Protein AF-A0A4P8EE89-F1 (afdb_monomer)

Radius of gyration: 21.77 Å; Cα contacts (8 Å, |Δi|>4): 126; chains: 1; bounding box: 58×25×76 Å

pLDDT: mean 85.81, std 15.51, range [43.84,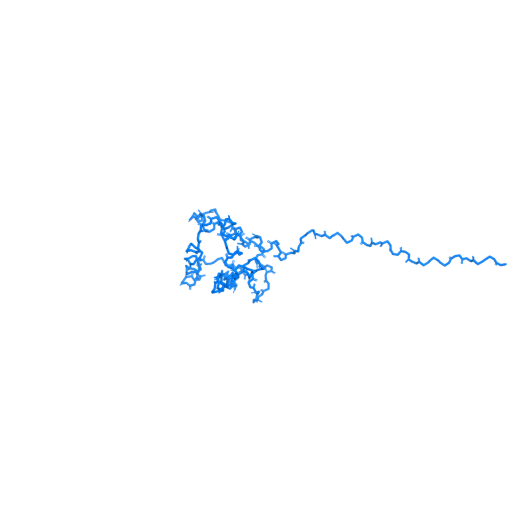 97.94]

Solvent-accessible surface area (backbone atoms only — not comparable to full-atom values): 7826 Å² total; per-residue (Å²): 136,85,82,78,83,81,81,69,82,76,71,67,80,74,82,70,83,68,68,96,63,57,71,69,54,53,39,47,48,39,47,46,51,26,49,19,40,61,69,74,42,89,59,84,90,74,66,65,72,47,71,55,57,74,75,54,61,89,86,60,69,37,40,69,75,37,59,52,11,21,20,38,69,45,32,64,62,44,24,68,71,37,69,39,94,62,65,63,69,58,53,50,53,39,47,53,36,68,78,38,59,84,78,30,60,69,34,83,94,70,80,41,67,61,55,60,46,56,42,37,36,50,93,44,49,46,73,36,115

Foldseek 3Di:
DDDDDDPDDPPPPPPPVDDPDDLLVLLVLLVLQQLLQVLPDPDPPDGRDSVCCLVDDPPDAARPQLVVLLAVVSVCVSQVSSPHRDCVSVVVVQVVCVVPVVPFDDPPVRDDGDRSCRNNVVVSGNNHD

Secondary structure (DSSP, 8-state):
-PPPP--------------SS-HHHHHHHHHHHHHHHHHH---SSS----GGGGGPPTTPPPPHHHHHTTBHHHHHHHHHHHT-SSSHHHHHHHHHHHH-GGGS-EEGGGTEE--HHHHHTGGGTT-B-

Structure (mmCIF, N/CA/C/O backbone):
data_AF-A0A4P8EE89-F1
#
_entry.id   AF-A0A4P8EE89-F1
#
loop_
_atom_site.group_PDB
_atom_site.id
_atom_site.type_symbol
_atom_site.label_atom_id
_atom_site.label_alt_id
_atom_site.label_comp_id
_atom_site.label_asym_id
_atom_site.label_entity_id
_atom_site.label_seq_id
_atom_site.pdbx_PDB_ins_code
_atom_site.Cartn_x
_atom_site.Cartn_y
_atom_site.Cartn_z
_atom_site.occupancy
_atom_site.B_iso_or_equiv
_atom_site.auth_seq_id
_atom_site.auth_comp_id
_atom_site.auth_asym_id
_atom_site.auth_atom_id
_atom_site.pdbx_PDB_model_num
ATOM 1 N N . MET A 1 1 ? 40.412 -5.432 62.417 1.00 47.03 1 MET A N 1
ATOM 2 C CA . MET A 1 1 ? 40.389 -5.783 60.976 1.00 47.03 1 MET A CA 1
ATOM 3 C C . MET A 1 1 ? 39.285 -4.996 60.278 1.00 47.03 1 MET A C 1
ATOM 5 O O . MET A 1 1 ? 38.119 -5.204 60.587 1.00 47.03 1 MET A O 1
ATOM 9 N N . LYS A 1 2 ? 39.640 -4.046 59.403 1.00 43.84 2 LYS A N 1
ATOM 10 C CA . LYS A 1 2 ? 38.684 -3.228 58.633 1.00 43.84 2 LYS A CA 1
ATOM 11 C C . LYS A 1 2 ? 38.178 -4.046 57.436 1.00 43.84 2 LYS A C 1
ATOM 13 O O . LYS A 1 2 ? 38.989 -4.485 56.626 1.00 43.84 2 LYS A O 1
ATOM 18 N N . LYS A 1 3 ? 36.865 -4.281 57.337 1.00 49.81 3 LYS A N 1
ATOM 19 C CA . LYS A 1 3 ? 36.248 -4.937 56.170 1.00 49.81 3 LYS A CA 1
ATOM 20 C C . LYS A 1 3 ? 36.326 -3.993 54.963 1.00 49.81 3 LYS A C 1
ATOM 22 O O . LYS A 1 3 ? 35.869 -2.857 55.051 1.00 49.81 3 LYS A O 1
ATOM 27 N N . GLN A 1 4 ? 36.911 -4.460 53.861 1.00 49.44 4 GLN A N 1
ATOM 28 C CA . GLN A 1 4 ? 36.881 -3.762 52.573 1.00 49.44 4 GLN A CA 1
ATOM 29 C C . GLN A 1 4 ? 35.438 -3.725 52.035 1.00 49.44 4 GLN A C 1
ATOM 31 O O . GLN A 1 4 ? 34.720 -4.722 52.171 1.00 49.44 4 GLN A O 1
ATOM 36 N N . PRO A 1 5 ? 34.983 -2.614 51.432 1.00 48.19 5 PRO A N 1
ATOM 37 C CA . PRO A 1 5 ? 33.662 -2.559 50.830 1.00 48.19 5 PRO A CA 1
ATOM 38 C C . PRO A 1 5 ? 33.638 -3.384 49.538 1.00 48.19 5 PRO A C 1
ATOM 40 O O . PRO A 1 5 ? 34.475 -3.227 48.653 1.00 48.19 5 PRO A O 1
ATOM 43 N N . ASN A 1 6 ? 32.649 -4.270 49.442 1.00 53.66 6 ASN A N 1
ATOM 44 C CA . ASN A 1 6 ? 32.377 -5.090 48.269 1.00 53.66 6 ASN A CA 1
ATOM 45 C C . ASN A 1 6 ? 31.869 -4.186 47.131 1.00 53.66 6 ASN A C 1
ATOM 47 O O . ASN A 1 6 ? 30.734 -3.700 47.176 1.00 53.66 6 ASN A O 1
ATOM 51 N N . ILE A 1 7 ? 32.718 -3.927 46.132 1.00 58.38 7 ILE A N 1
ATOM 52 C CA . ILE A 1 7 ? 32.375 -3.148 44.936 1.00 58.3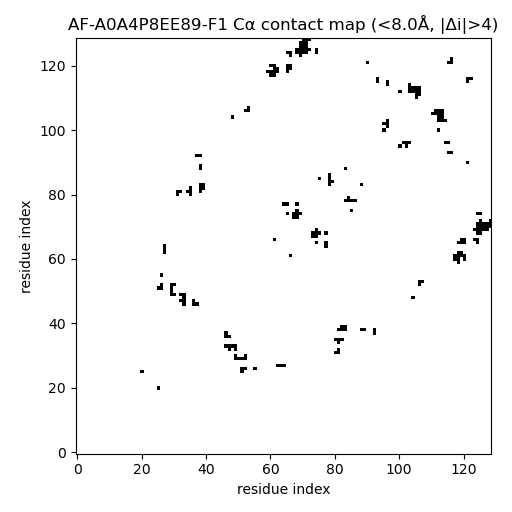8 7 ILE A CA 1
ATOM 53 C C . ILE A 1 7 ? 31.488 -4.028 44.053 1.00 58.38 7 ILE A C 1
ATOM 55 O O . ILE A 1 7 ? 31.922 -4.681 43.107 1.00 58.38 7 ILE A O 1
ATOM 59 N N . ARG A 1 8 ? 30.199 -4.068 44.393 1.00 51.78 8 ARG A N 1
ATOM 60 C CA . ARG A 1 8 ? 29.169 -4.654 43.543 1.00 51.78 8 ARG A CA 1
ATOM 61 C C . ARG A 1 8 ? 29.119 -3.814 42.267 1.00 51.78 8 ARG A C 1
ATOM 63 O O . ARG A 1 8 ? 28.746 -2.645 42.323 1.00 51.78 8 ARG A O 1
ATOM 70 N N . ASN A 1 9 ? 29.528 -4.423 41.154 1.00 50.41 9 ASN A N 1
ATOM 71 C CA . ASN A 1 9 ? 29.422 -3.934 39.779 1.00 50.41 9 ASN A CA 1
ATOM 72 C C . ASN A 1 9 ? 28.153 -3.085 39.570 1.00 50.41 9 ASN A C 1
ATOM 74 O O . ASN A 1 9 ? 27.084 -3.609 39.249 1.00 50.41 9 ASN A O 1
ATOM 78 N N . LYS A 1 10 ? 28.264 -1.760 39.714 1.00 52.88 10 LYS A N 1
ATOM 79 C CA . LYS A 1 10 ? 27.291 -0.835 39.141 1.00 52.88 10 LYS A CA 1
ATOM 80 C C . LYS A 1 10 ? 27.589 -0.818 37.652 1.00 52.88 10 LYS A C 1
ATOM 82 O O . LYS A 1 10 ? 28.377 -0.008 37.178 1.00 52.88 10 LYS A O 1
ATOM 87 N N . ARG A 1 11 ? 26.990 -1.758 36.917 1.00 50.88 11 ARG A N 1
ATOM 88 C CA . ARG A 1 11 ? 26.844 -1.602 35.471 1.00 50.88 11 ARG A CA 1
ATOM 89 C C . ARG A 1 11 ? 26.104 -0.282 35.286 1.00 50.88 11 ARG A C 1
ATOM 91 O O . ARG A 1 11 ? 24.921 -0.194 35.607 1.00 50.88 11 ARG A O 1
ATOM 98 N N . SER A 1 12 ? 26.837 0.745 34.859 1.00 53.91 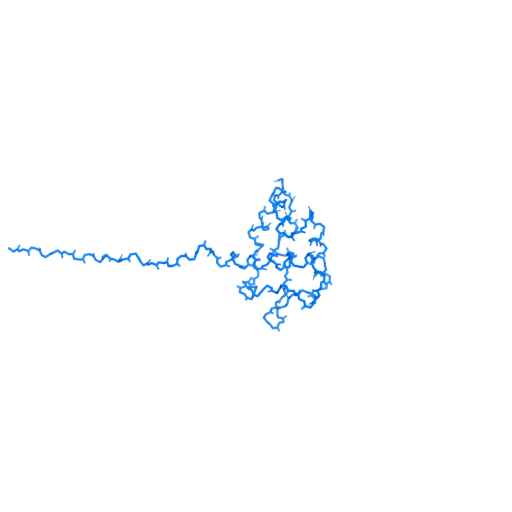12 SER A N 1
ATOM 99 C CA . SER A 1 12 ? 26.259 1.974 34.324 1.00 53.91 12 SER A CA 1
ATOM 100 C C . SER A 1 12 ? 25.144 1.551 33.365 1.00 53.91 12 SER A C 1
ATOM 102 O O . SER A 1 12 ? 25.381 0.600 32.606 1.00 53.91 12 SER A O 1
ATOM 104 N N . PRO A 1 13 ? 23.925 2.121 33.425 1.00 52.19 13 PRO A N 1
ATOM 105 C CA . PRO A 1 13 ? 22.889 1.734 32.488 1.00 52.19 13 PRO A CA 1
ATOM 106 C C . PRO A 1 13 ? 23.467 2.007 31.109 1.00 52.19 13 PRO A C 1
ATOM 108 O O . PRO A 1 13 ? 23.739 3.155 30.764 1.00 52.19 13 PRO A O 1
ATOM 111 N N . ALA A 1 14 ? 23.751 0.928 30.373 1.00 53.81 14 ALA A N 1
ATOM 112 C CA . ALA A 1 14 ? 24.183 1.018 28.997 1.00 53.81 14 ALA A CA 1
ATOM 113 C C . ALA A 1 14 ? 23.193 1.965 28.340 1.00 53.81 14 ALA A C 1
ATOM 115 O O . ALA A 1 14 ? 21.985 1.702 28.368 1.00 53.81 14 ALA A O 1
ATOM 116 N N . ASN A 1 15 ? 23.704 3.100 27.872 1.00 53.19 15 ASN A N 1
ATOM 117 C CA . ASN A 1 15 ? 22.935 4.096 27.168 1.00 53.19 15 ASN A CA 1
ATOM 118 C C . ASN A 1 15 ? 22.491 3.421 25.871 1.00 53.19 15 ASN A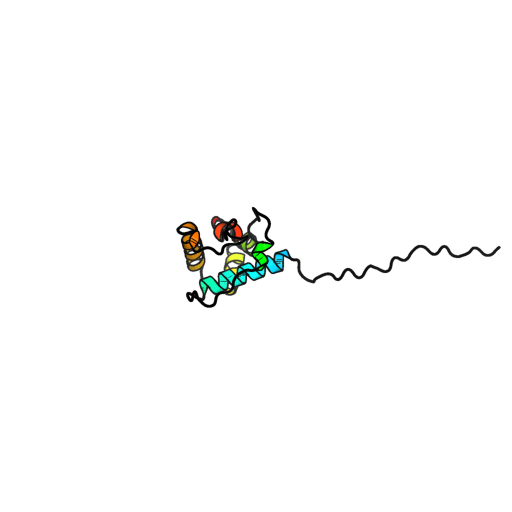 C 1
ATOM 120 O O . ASN A 1 15 ? 23.172 3.472 24.850 1.00 53.19 15 ASN A O 1
ATOM 124 N N . LYS A 1 16 ? 21.408 2.645 25.957 1.00 56.56 16 LYS A N 1
ATOM 125 C CA . LYS A 1 16 ? 20.732 2.058 24.818 1.00 56.56 16 LYS A CA 1
ATOM 126 C C . LYS A 1 16 ? 20.193 3.270 24.095 1.00 56.56 16 LYS A C 1
ATOM 128 O O . LYS A 1 16 ? 19.161 3.796 24.505 1.00 56.56 16 LYS A O 1
ATOM 133 N N . GLY A 1 17 ? 20.935 3.738 23.094 1.00 55.19 17 GLY A N 1
ATOM 134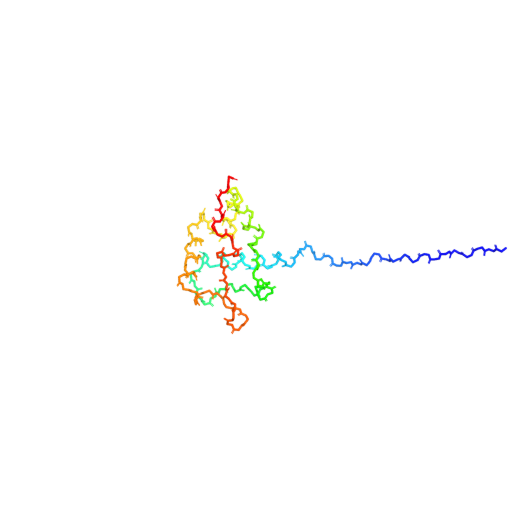 C CA . GLY A 1 17 ? 20.468 4.709 22.119 1.00 55.19 17 GLY A CA 1
ATOM 135 C C . GLY A 1 17 ? 19.165 4.174 21.548 1.00 55.19 17 GLY A C 1
ATOM 136 O O . GLY A 1 17 ? 19.147 3.339 20.649 1.00 55.19 17 GLY A O 1
ATOM 137 N N . ARG A 1 18 ? 18.062 4.545 22.188 1.00 63.12 18 ARG A N 1
ATOM 138 C CA . ARG A 1 18 ? 16.741 4.045 21.871 1.00 63.12 18 ARG A CA 1
ATOM 139 C C . ARG A 1 18 ? 16.268 4.957 20.761 1.00 63.12 18 ARG A C 1
ATOM 141 O O . ARG A 1 18 ? 15.844 6.079 21.030 1.00 63.12 18 ARG A O 1
ATOM 148 N N . PHE A 1 19 ? 16.401 4.501 19.516 1.00 62.69 19 PHE A N 1
ATOM 149 C CA . PHE A 1 19 ? 15.699 5.130 18.404 1.00 62.69 19 PHE A CA 1
ATOM 150 C C . PHE A 1 19 ? 14.241 5.328 18.838 1.00 62.69 19 PHE A C 1
ATOM 152 O O . PHE A 1 19 ? 13.602 4.407 19.352 1.00 62.69 19 PHE A O 1
ATOM 159 N N . ARG A 1 20 ? 13.739 6.565 18.729 1.00 79.38 20 ARG A N 1
ATOM 160 C CA . ARG A 1 20 ? 12.396 6.934 19.217 1.00 79.38 20 ARG A CA 1
ATOM 161 C C . ARG A 1 20 ? 11.269 6.290 18.397 1.00 79.38 20 ARG A C 1
ATOM 163 O O . ARG A 1 20 ? 10.104 6.472 18.731 1.00 79.38 20 ARG A O 1
ATOM 170 N N . PHE A 1 21 ? 11.621 5.545 17.355 1.00 80.00 21 PHE A N 1
ATOM 171 C CA . PHE A 1 21 ? 10.732 4.827 16.458 1.00 80.00 21 PHE A CA 1
ATOM 172 C C . PHE A 1 21 ? 11.314 3.444 16.142 1.00 80.00 21 PHE A C 1
ATOM 174 O O . PHE A 1 21 ? 12.528 3.233 16.191 1.00 80.00 21 PHE A O 1
ATOM 181 N N . ARG A 1 22 ? 10.425 2.496 15.848 1.00 87.88 22 ARG A N 1
ATOM 182 C CA . ARG A 1 22 ? 10.772 1.144 15.398 1.00 87.88 22 ARG A CA 1
ATOM 183 C C . ARG A 1 22 ? 11.060 1.159 13.897 1.00 87.88 22 ARG A C 1
ATOM 185 O O . ARG A 1 22 ? 10.494 1.975 13.172 1.00 87.88 22 ARG A O 1
ATOM 192 N N . PHE A 1 23 ? 11.898 0.246 13.417 1.00 87.62 23 PHE A N 1
ATOM 193 C CA . PHE A 1 23 ? 12.263 0.194 11.999 1.00 87.62 23 PHE A CA 1
ATOM 194 C C . PHE A 1 23 ? 11.052 -0.087 11.095 1.00 87.62 23 PHE A C 1
ATOM 196 O O . PHE A 1 23 ? 10.912 0.494 10.026 1.00 87.62 23 PHE A O 1
ATOM 203 N N . GLU A 1 24 ? 10.096 -0.875 11.580 1.00 89.19 24 GLU A N 1
ATOM 204 C CA . GLU A 1 24 ? 8.830 -1.157 10.903 1.00 89.19 24 GLU A CA 1
ATOM 205 C C . GLU A 1 24 ? 8.003 0.115 10.660 1.00 89.19 24 GLU A C 1
ATOM 207 O O . GLU A 1 24 ? 7.269 0.195 9.681 1.00 89.19 24 GLU A O 1
ATOM 212 N N . GLN A 1 25 ? 8.138 1.136 11.516 1.00 91.94 25 GLN A N 1
ATOM 213 C CA . GLN A 1 25 ? 7.462 2.423 11.322 1.00 91.94 25 GLN A CA 1
ATOM 214 C C . GLN A 1 25 ? 8.103 3.230 10.192 1.00 91.94 25 GLN A C 1
ATOM 216 O O . GLN A 1 25 ? 7.389 3.931 9.479 1.00 91.94 25 GLN A O 1
ATOM 221 N N . LEU A 1 26 ? 9.421 3.112 9.998 1.00 93.44 26 LEU A N 1
ATOM 222 C CA . LEU A 1 26 ? 10.107 3.709 8.853 1.00 93.44 26 LEU A CA 1
ATOM 223 C C . LEU A 1 26 ? 9.637 3.047 7.553 1.00 93.44 26 LEU A C 1
ATOM 225 O O . LEU A 1 26 ? 9.218 3.750 6.641 1.00 93.44 26 LEU A O 1
ATOM 229 N N . ILE A 1 27 ? 9.614 1.711 7.523 1.00 94.00 27 ILE A N 1
ATOM 230 C CA . ILE A 1 27 ? 9.115 0.917 6.392 1.00 94.00 27 ILE A CA 1
ATOM 231 C C . ILE A 1 27 ? 7.659 1.284 6.062 1.00 94.00 27 ILE A C 1
ATOM 233 O O . ILE A 1 27 ? 7.326 1.575 4.914 1.00 94.00 27 ILE A O 1
ATOM 237 N N . GLN A 1 28 ? 6.787 1.333 7.074 1.00 95.56 28 GLN A N 1
ATOM 238 C CA . GLN A 1 28 ? 5.391 1.738 6.900 1.00 95.56 28 GLN A CA 1
ATOM 239 C C . GLN A 1 28 ? 5.276 3.167 6.350 1.00 95.56 28 GLN A C 1
ATOM 241 O O . GLN A 1 28 ? 4.441 3.421 5.487 1.00 95.56 28 GLN A O 1
ATOM 246 N N . THR A 1 29 ? 6.090 4.105 6.840 1.00 95.94 29 THR A N 1
ATOM 247 C CA . THR A 1 29 ? 6.052 5.507 6.388 1.00 95.94 29 THR A CA 1
ATOM 248 C C . THR A 1 29 ? 6.484 5.629 4.931 1.00 95.94 29 THR A C 1
ATOM 250 O O . THR A 1 29 ? 5.818 6.300 4.150 1.00 95.94 29 THR A O 1
ATOM 253 N N . ASP A 1 30 ? 7.556 4.939 4.549 1.00 95.75 30 ASP A N 1
ATOM 254 C CA . ASP A 1 30 ? 8.056 4.903 3.176 1.00 95.75 30 ASP A CA 1
ATOM 255 C C . ASP A 1 30 ? 7.009 4.324 2.203 1.00 95.75 30 ASP A C 1
ATOM 257 O O . ASP A 1 30 ? 6.779 4.864 1.121 1.00 95.75 30 ASP A O 1
ATOM 261 N N . PHE A 1 31 ? 6.283 3.282 2.628 1.00 96.25 31 PHE A N 1
ATOM 262 C CA . PHE A 1 31 ? 5.155 2.734 1.872 1.00 96.25 31 PHE A CA 1
ATOM 263 C C . PHE A 1 31 ? 3.980 3.719 1.750 1.00 96.25 31 PHE A C 1
ATOM 265 O O . PHE A 1 31 ? 3.413 3.862 0.669 1.00 96.25 31 PHE A O 1
ATOM 272 N N . VAL A 1 32 ? 3.627 4.433 2.825 1.00 97.25 32 VAL A N 1
ATOM 273 C CA . VAL A 1 32 ? 2.572 5.464 2.791 1.00 97.25 32 VAL A CA 1
ATOM 274 C C . VAL A 1 32 ? 2.942 6.603 1.838 1.00 97.25 32 VAL A C 1
ATOM 276 O O . VAL A 1 32 ? 2.086 7.047 1.076 1.00 97.25 32 VAL A O 1
ATOM 279 N N . LEU A 1 33 ? 4.201 7.050 1.835 1.00 95.94 33 LEU A N 1
ATOM 280 C CA . LEU A 1 33 ? 4.683 8.083 0.912 1.00 95.94 33 LEU A CA 1
ATOM 281 C C . LEU A 1 33 ? 4.639 7.612 -0.543 1.00 95.94 33 LEU A C 1
ATOM 283 O O . LEU A 1 33 ? 4.187 8.362 -1.406 1.00 95.94 33 LEU A O 1
ATOM 287 N N . PHE A 1 34 ? 5.014 6.358 -0.806 1.00 94.94 34 PHE A N 1
ATOM 288 C CA . PHE A 1 34 ? 4.835 5.745 -2.120 1.00 94.94 34 PHE A CA 1
ATOM 289 C C . PHE A 1 34 ? 3.367 5.748 -2.563 1.00 94.94 34 PHE A C 1
ATOM 291 O O . PHE A 1 34 ? 3.078 6.181 -3.679 1.00 94.94 34 PHE A O 1
ATOM 298 N N . LEU A 1 35 ? 2.439 5.298 -1.709 1.00 96.00 35 LEU A N 1
ATOM 299 C CA . LEU A 1 35 ? 1.013 5.287 -2.048 1.00 96.00 35 LEU A CA 1
ATOM 300 C C . LEU A 1 35 ? 0.498 6.698 -2.306 1.00 96.00 35 LEU A C 1
ATOM 302 O O . LEU A 1 35 ? -0.106 6.935 -3.344 1.00 96.00 35 LEU A O 1
ATOM 306 N N . ARG A 1 36 ? 0.790 7.645 -1.408 1.00 95.56 36 ARG A N 1
ATOM 307 C CA . ARG A 1 36 ? 0.412 9.050 -1.579 1.00 95.56 36 ARG A CA 1
ATOM 308 C C . ARG A 1 36 ? 0.916 9.595 -2.913 1.00 95.56 36 ARG A C 1
ATOM 310 O O . ARG A 1 36 ? 0.149 10.204 -3.648 1.00 95.56 36 ARG A O 1
ATOM 317 N N . HIS A 1 37 ? 2.185 9.354 -3.248 1.00 93.75 37 HIS A N 1
ATOM 318 C CA . HIS A 1 37 ? 2.750 9.800 -4.520 1.00 93.75 37 HIS A CA 1
ATOM 319 C C . HIS A 1 37 ? 2.007 9.189 -5.709 1.00 93.75 37 HIS A C 1
ATOM 321 O O . HIS A 1 37 ? 1.654 9.910 -6.633 1.00 93.75 37 HIS A O 1
ATOM 327 N N . ARG A 1 38 ? 1.735 7.877 -5.681 1.00 92.19 38 ARG A N 1
ATOM 328 C CA . ARG A 1 38 ? 1.012 7.177 -6.758 1.00 92.19 38 ARG A CA 1
ATOM 329 C C . ARG A 1 38 ? -0.434 7.630 -6.921 1.00 92.19 38 ARG A C 1
ATOM 331 O O . ARG A 1 38 ? -0.933 7.605 -8.037 1.00 92.19 38 ARG A O 1
ATOM 338 N N . LEU A 1 39 ? -1.087 8.025 -5.834 1.00 94.06 39 LEU A N 1
ATOM 339 C CA . LEU A 1 39 ? -2.472 8.492 -5.847 1.00 94.06 39 LEU A CA 1
ATOM 340 C C . LEU A 1 39 ? -2.585 9.955 -6.301 1.00 94.06 39 LEU A C 1
ATOM 342 O O . LEU A 1 39 ? -3.555 10.311 -6.958 1.00 94.06 39 LEU A O 1
ATOM 346 N N . LEU A 1 40 ? -1.597 10.797 -5.978 1.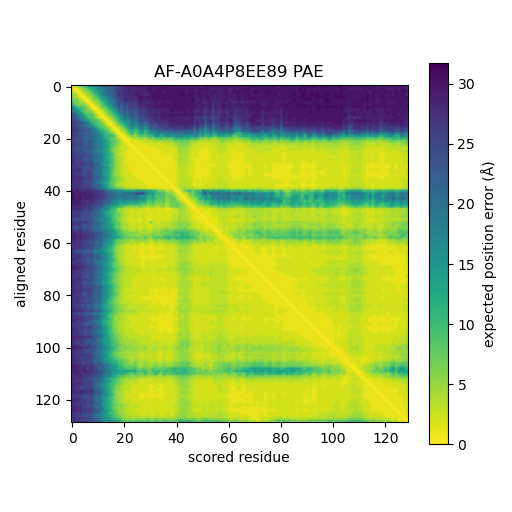00 91.62 40 LEU A N 1
ATOM 347 C CA . LEU A 1 40 ? -1.607 12.224 -6.323 1.00 91.62 40 LEU A CA 1
ATOM 348 C C . LEU A 1 40 ? -0.966 12.548 -7.677 1.00 91.62 40 LEU A C 1
ATOM 350 O O . LEU A 1 40 ? -1.273 13.585 -8.265 1.00 91.62 40 LEU A O 1
ATOM 354 N N . HIS A 1 41 ? -0.040 11.717 -8.157 1.00 81.19 41 HIS A N 1
ATOM 355 C CA . HIS A 1 41 ? 0.776 12.023 -9.328 1.00 81.19 41 HIS A CA 1
ATOM 356 C C . HIS A 1 41 ? 0.750 10.884 -10.350 1.00 81.19 41 HIS A C 1
ATOM 358 O O . HIS A 1 41 ? 1.150 9.756 -10.065 1.00 81.19 41 HIS A O 1
ATOM 364 N N . ALA A 1 42 ? 0.351 11.218 -11.579 1.00 62.38 42 ALA A N 1
ATOM 365 C CA . ALA A 1 42 ? 0.379 10.310 -12.726 1.00 62.38 42 ALA A CA 1
ATOM 366 C C . ALA A 1 42 ? 1.745 10.268 -13.442 1.00 62.38 42 ALA A C 1
ATOM 368 O O . ALA A 1 42 ? 1.952 9.428 -14.315 1.00 62.38 42 ALA A O 1
ATOM 369 N N . GLU A 1 43 ? 2.673 11.167 -13.094 1.00 66.12 43 GLU A N 1
ATOM 370 C CA . GLU A 1 43 ? 3.932 11.341 -13.825 1.00 66.12 43 GLU A CA 1
ATOM 371 C C . GLU A 1 43 ? 4.943 10.211 -13.542 1.00 66.12 43 GLU A C 1
ATOM 373 O O . GLU A 1 43 ? 5.369 10.033 -12.394 1.00 66.12 43 GLU A O 1
ATOM 378 N N . PRO A 1 44 ? 5.373 9.447 -14.566 1.00 65.38 44 PRO A N 1
ATOM 379 C CA . PRO A 1 44 ? 6.232 8.279 -14.382 1.00 65.38 44 PRO A CA 1
ATOM 380 C C . PRO A 1 44 ? 7.716 8.614 -14.165 1.00 65.38 44 PRO A C 1
ATOM 382 O O . PRO A 1 44 ? 8.453 7.755 -13.685 1.00 65.38 44 PRO A O 1
ATOM 385 N N . TYR A 1 45 ? 8.170 9.828 -14.501 1.00 67.00 45 TYR A N 1
ATOM 386 C CA . TYR A 1 45 ? 9.599 10.178 -14.488 1.00 67.00 45 TYR A CA 1
ATOM 387 C C . TYR A 1 45 ? 10.162 10.507 -13.100 1.00 67.00 45 TYR A C 1
ATOM 389 O O . TYR A 1 45 ? 11.318 10.194 -12.821 1.00 67.00 45 TYR A O 1
ATOM 397 N N . TYR A 1 46 ? 9.355 11.098 -12.216 1.00 71.69 46 TYR A N 1
ATOM 398 C CA . TYR A 1 46 ? 9.753 11.430 -10.849 1.00 71.69 46 TYR A CA 1
ATOM 399 C C . TYR A 1 46 ? 8.737 10.841 -9.881 1.00 71.69 46 TYR A C 1
ATOM 401 O O . TYR A 1 46 ? 7.685 11.430 -9.631 1.00 71.69 46 TYR A O 1
ATOM 409 N N . PHE A 1 47 ? 9.046 9.661 -9.342 1.00 81.44 47 PHE A N 1
ATOM 410 C CA . PHE A 1 47 ? 8.191 9.019 -8.354 1.00 81.44 47 PHE A CA 1
ATOM 411 C C . PHE A 1 47 ? 8.943 8.600 -7.099 1.00 81.44 47 PHE A C 1
ATOM 413 O O . PHE A 1 47 ? 10.110 8.211 -7.149 1.00 81.44 47 PHE A O 1
ATOM 420 N N . TRP A 1 48 ? 8.253 8.673 -5.961 1.00 90.94 48 TRP A N 1
ATOM 421 C CA . TRP A 1 48 ? 8.763 8.147 -4.701 1.00 90.94 48 TRP A CA 1
ATOM 422 C C . TRP A 1 48 ? 8.873 6.624 -4.794 1.00 90.94 48 TRP A C 1
ATOM 424 O O . TRP A 1 48 ? 7.857 5.934 -4.808 1.00 90.94 48 TRP A O 1
ATOM 434 N N . PHE A 1 49 ? 10.087 6.081 -4.872 1.00 90.69 49 PHE A N 1
ATOM 435 C CA . PHE A 1 49 ? 10.312 4.636 -4.821 1.00 90.69 49 PHE A CA 1
ATOM 436 C C . PHE A 1 49 ? 10.512 4.201 -3.359 1.00 90.69 49 PHE A C 1
ATOM 438 O O . PHE A 1 49 ? 11.392 4.753 -2.699 1.00 90.69 49 PHE A O 1
ATOM 445 N N . PRO A 1 50 ? 9.756 3.220 -2.829 1.00 92.94 50 PRO A N 1
ATOM 446 C CA . PRO A 1 50 ? 9.823 2.863 -1.415 1.00 92.94 50 PRO A CA 1
ATOM 447 C C . PRO A 1 50 ? 11.019 1.934 -1.145 1.00 92.94 50 PRO A C 1
ATOM 449 O O . PRO A 1 50 ? 10.892 0.709 -1.075 1.00 92.94 50 PRO A O 1
ATOM 452 N N . VAL A 1 51 ? 12.214 2.520 -1.042 1.00 91.62 51 VAL A N 1
ATOM 453 C CA . VAL A 1 51 ? 13.508 1.818 -0.927 1.00 91.62 51 VAL A CA 1
ATOM 454 C C . VAL A 1 51 ? 13.561 0.884 0.284 1.00 91.62 51 VAL A C 1
ATOM 456 O O . VAL A 1 51 ? 14.198 -0.166 0.243 1.00 91.62 51 VAL A O 1
ATOM 459 N N . THR A 1 52 ? 12.875 1.206 1.374 1.00 92.62 52 THR A N 1
ATOM 460 C CA . THR A 1 52 ? 12.912 0.377 2.586 1.00 92.62 52 THR A CA 1
ATOM 461 C C . THR A 1 52 ? 12.140 -0.939 2.443 1.00 92.62 52 THR A C 1
ATOM 463 O O . THR A 1 52 ? 12.333 -1.840 3.259 1.00 92.62 52 THR A O 1
ATOM 466 N N . MET A 1 53 ? 11.335 -1.115 1.383 1.00 89.69 53 MET A N 1
ATOM 467 C CA . MET A 1 53 ? 10.634 -2.379 1.105 1.00 89.69 53 MET A CA 1
ATOM 468 C C . MET A 1 53 ? 11.582 -3.552 0.849 1.00 89.69 53 MET A C 1
ATOM 470 O O . MET A 1 53 ? 11.201 -4.691 1.100 1.00 89.69 53 MET A O 1
ATOM 474 N N . TYR A 1 54 ? 12.827 -3.298 0.429 1.00 87.56 54 TYR A N 1
ATOM 475 C CA . TYR A 1 54 ? 13.862 -4.336 0.309 1.00 87.56 54 TYR A CA 1
ATOM 476 C C . TYR A 1 54 ? 14.128 -5.077 1.629 1.00 87.56 54 TYR A C 1
ATOM 478 O O . TYR A 1 54 ? 14.631 -6.196 1.626 1.00 87.56 54 TYR A O 1
ATOM 486 N N . LEU A 1 55 ? 13.796 -4.455 2.761 1.00 87.62 55 LEU A N 1
ATOM 487 C CA . LEU A 1 55 ? 14.027 -4.990 4.102 1.00 87.62 55 LEU A CA 1
ATOM 488 C C . LEU A 1 55 ? 12.792 -5.697 4.667 1.00 87.62 55 LEU A C 1
ATOM 490 O O . LEU A 1 55 ? 12.812 -6.181 5.800 1.00 87.62 55 LEU A O 1
ATOM 494 N N . LEU A 1 56 ? 11.706 -5.747 3.896 1.00 85.81 56 LEU A N 1
ATOM 495 C CA . LEU A 1 56 ? 10.483 -6.412 4.295 1.00 85.81 56 LEU A CA 1
ATOM 496 C C . LEU A 1 56 ? 10.670 -7.930 4.227 1.00 85.81 56 LEU A C 1
ATOM 498 O O . LEU A 1 56 ? 11.110 -8.478 3.217 1.00 85.81 56 LEU A O 1
ATOM 502 N N . SER A 1 57 ? 10.273 -8.639 5.282 1.00 80.12 57 SER A N 1
ATOM 503 C CA . SER A 1 57 ? 10.197 -10.094 5.211 1.00 80.12 57 SER A CA 1
ATOM 504 C C . SER A 1 57 ? 9.120 -10.533 4.214 1.00 80.12 57 SER A C 1
ATOM 506 O O . SER A 1 57 ? 8.040 -9.936 4.114 1.00 80.12 57 SER A O 1
ATOM 508 N N . ARG A 1 58 ? 9.389 -11.624 3.489 1.00 78.62 58 ARG A N 1
ATOM 509 C CA . ARG A 1 58 ? 8.369 -12.280 2.664 1.00 78.62 58 ARG A CA 1
ATOM 510 C C . ARG A 1 58 ? 7.162 -12.646 3.530 1.00 78.62 58 ARG A C 1
ATOM 512 O O . ARG A 1 58 ? 7.318 -13.144 4.642 1.00 78.62 58 ARG A O 1
ATOM 519 N N . GLY A 1 59 ? 5.960 -12.382 3.020 1.00 78.50 59 GLY A N 1
ATOM 520 C CA . GLY A 1 59 ? 4.717 -12.667 3.743 1.00 78.50 59 GLY A CA 1
ATOM 521 C C . GLY A 1 59 ? 4.409 -11.714 4.903 1.00 78.50 59 GLY A C 1
ATOM 522 O O . GLY A 1 59 ? 3.648 -12.080 5.797 1.00 78.50 59 GLY A O 1
ATOM 523 N N . HIS A 1 60 ? 4.975 -10.500 4.916 1.00 86.38 60 HIS A N 1
ATOM 524 C CA . HIS A 1 60 ? 4.600 -9.476 5.894 1.00 86.38 60 HIS A CA 1
ATOM 525 C C . HIS A 1 60 ? 3.073 -9.284 5.966 1.00 86.38 60 HIS A C 1
ATOM 527 O O . HIS A 1 60 ? 2.367 -9.339 4.957 1.00 86.38 60 HIS A O 1
ATOM 533 N N . ARG A 1 61 ? 2.546 -9.059 7.167 1.00 91.56 61 ARG A N 1
ATOM 534 C CA . ARG A 1 61 ? 1.120 -8.751 7.354 1.00 91.56 61 ARG A CA 1
ATOM 535 C C . ARG A 1 61 ? 0.820 -7.323 6.863 1.00 91.56 61 ARG A C 1
ATOM 537 O O . ARG A 1 61 ? 1.769 -6.580 6.621 1.00 91.56 61 ARG A O 1
ATOM 544 N N . PRO A 1 62 ? -0.454 -6.916 6.715 1.00 96.25 62 PRO A N 1
ATOM 545 C CA . PRO A 1 62 ? -0.770 -5.513 6.469 1.00 96.25 62 PRO A CA 1
ATOM 546 C C . PRO A 1 62 ? -0.082 -4.609 7.495 1.00 96.25 62 PRO A C 1
ATOM 548 O O . PRO A 1 62 ? -0.018 -4.967 8.678 1.00 96.25 62 PRO A O 1
ATOM 551 N N . PHE A 1 63 ? 0.428 -3.450 7.069 1.00 96.50 63 PHE A N 1
ATOM 552 C CA . PHE A 1 63 ? 1.049 -2.532 8.023 1.00 96.50 63 PHE A CA 1
ATOM 553 C C . PHE A 1 63 ? 0.020 -2.036 9.044 1.00 96.50 63 PHE A C 1
ATOM 555 O O . PHE A 1 63 ? -1.164 -1.898 8.736 1.00 96.50 63 PHE A O 1
ATOM 562 N N . GLU A 1 64 ? 0.482 -1.745 10.262 1.00 96.00 64 GLU A N 1
ATOM 563 C CA . GLU A 1 64 ? -0.360 -1.441 11.426 1.00 96.00 64 GLU A CA 1
ATOM 564 C C . GLU A 1 64 ? -1.402 -0.351 11.136 1.00 96.00 64 GLU A C 1
ATOM 566 O O . GLU A 1 64 ? -2.560 -0.488 11.526 1.00 96.00 64 GLU A O 1
ATOM 571 N N . ILE A 1 65 ? -1.018 0.705 10.410 1.00 96.69 65 ILE A N 1
ATOM 572 C CA . ILE A 1 65 ? -1.935 1.799 10.063 1.00 96.69 65 ILE A CA 1
ATOM 573 C C . ILE A 1 65 ? -3.113 1.341 9.189 1.00 96.69 65 ILE A C 1
ATOM 575 O O . ILE A 1 65 ? -4.241 1.768 9.423 1.00 96.69 65 ILE A O 1
ATOM 579 N N . PHE A 1 66 ? -2.886 0.424 8.245 1.00 97.81 66 PHE A N 1
ATOM 580 C CA . PHE A 1 66 ? -3.951 -0.113 7.395 1.00 97.81 66 PHE A CA 1
ATOM 581 C C . PHE A 1 66 ? -4.723 -1.234 8.092 1.00 97.81 66 PHE A C 1
ATOM 583 O O . PHE A 1 66 ? -5.944 -1.296 7.999 1.00 97.81 66 PHE A O 1
ATOM 590 N N . ALA A 1 67 ? -4.040 -2.066 8.884 1.00 97.44 67 ALA A N 1
ATOM 591 C CA . ALA A 1 67 ? -4.695 -3.072 9.717 1.00 97.44 67 ALA A CA 1
ATOM 592 C C . ALA A 1 67 ? -5.696 -2.439 10.704 1.00 97.44 67 ALA A C 1
ATOM 594 O O . ALA A 1 67 ? -6.736 -3.024 10.997 1.00 97.44 67 ALA A O 1
ATOM 595 N N . ARG A 1 68 ? -5.412 -1.229 11.204 1.00 97.25 68 ARG A N 1
ATOM 596 C CA . ARG A 1 68 ? -6.341 -0.445 12.035 1.00 97.25 68 ARG A CA 1
ATOM 597 C C . ARG A 1 68 ? -7.475 0.187 11.237 1.00 97.25 68 ARG A C 1
ATOM 599 O O . ARG A 1 68 ? -8.590 0.254 11.748 1.00 97.25 68 ARG A O 1
ATOM 606 N N . ALA A 1 69 ? -7.215 0.577 9.991 1.00 97.81 69 ALA A N 1
ATOM 607 C CA . ALA A 1 69 ? -8.202 1.112 9.051 1.00 97.81 69 ALA A CA 1
ATOM 608 C C . ALA A 1 69 ? -9.264 0.087 8.602 1.00 97.81 69 ALA A C 1
ATOM 610 O O . ALA A 1 6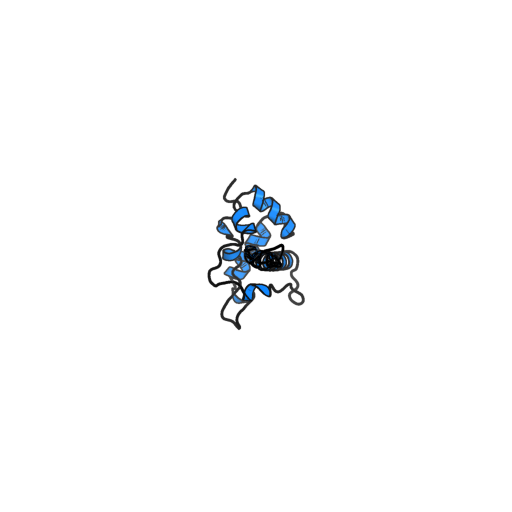9 ? -10.056 0.362 7.704 1.00 97.81 69 ALA A O 1
ATOM 611 N N . GLN A 1 70 ? -9.341 -1.075 9.257 1.00 97.50 70 GLN A N 1
ATO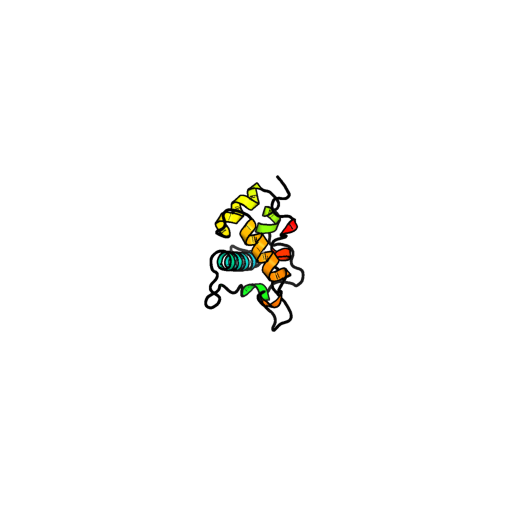M 612 C CA . GLN A 1 70 ? -10.531 -1.918 9.222 1.00 97.50 70 GLN A CA 1
ATOM 613 C C . GLN A 1 70 ? -11.759 -1.211 9.798 1.00 97.50 70 GLN A C 1
ATOM 615 O O . GLN A 1 70 ? -12.859 -1.465 9.322 1.00 97.50 70 GLN A O 1
ATOM 620 N N . SER A 1 71 ? -11.591 -0.331 10.796 1.00 97.94 71 SER A N 1
ATOM 621 C CA . SER A 1 71 ? -12.693 0.517 11.260 1.00 97.94 71 SER A CA 1
ATOM 622 C C . SER A 1 71 ? -12.888 1.716 10.342 1.00 97.94 71 SER A C 1
ATOM 624 O O . SER A 1 71 ? -11.921 2.341 9.894 1.00 97.94 71 SER A O 1
ATOM 626 N N . THR A 1 72 ? -14.145 2.086 10.117 1.00 97.19 72 THR A N 1
ATOM 627 C CA . THR A 1 72 ? -14.509 3.233 9.276 1.00 97.19 72 THR A CA 1
ATOM 628 C C . THR A 1 72 ? -13.870 4.520 9.801 1.00 97.19 72 THR A C 1
ATOM 630 O O . THR A 1 72 ? -13.316 5.312 9.038 1.00 97.19 72 THR A O 1
ATOM 633 N N . ARG A 1 73 ? -13.840 4.694 11.129 1.00 97.31 73 ARG A N 1
ATOM 634 C CA . ARG A 1 73 ? -13.195 5.845 11.777 1.00 97.31 73 ARG A CA 1
ATOM 635 C C . ARG A 1 73 ? -11.697 5.948 11.479 1.00 97.31 73 ARG A C 1
ATOM 637 O O . ARG A 1 73 ? -11.198 7.051 11.262 1.00 97.31 73 ARG A O 1
ATOM 644 N N . GLU A 1 74 ? -10.956 4.843 11.542 1.00 97.94 74 GLU A N 1
ATOM 645 C CA . GLU A 1 74 ? -9.512 4.868 11.272 1.00 97.94 74 GLU A CA 1
ATOM 646 C C . GLU A 1 74 ? -9.238 4.998 9.769 1.00 97.94 74 GLU A C 1
ATOM 648 O O . GLU A 1 74 ? -8.303 5.702 9.392 1.00 97.94 74 GLU A O 1
ATOM 653 N N . LEU A 1 75 ? -10.088 4.417 8.914 1.00 97.94 75 LEU A N 1
ATOM 654 C CA . LEU A 1 75 ? -10.018 4.603 7.464 1.00 97.94 75 LEU A CA 1
ATOM 655 C C . LEU A 1 75 ? -10.174 6.079 7.069 1.00 97.94 75 LEU A C 1
ATOM 657 O O . LEU A 1 75 ? -9.356 6.601 6.317 1.00 97.94 75 LEU A O 1
ATOM 661 N N . MET A 1 76 ? -11.138 6.793 7.656 1.00 97.75 76 MET A N 1
ATOM 662 C CA . MET A 1 76 ? -11.309 8.234 7.420 1.00 97.75 76 MET A CA 1
ATOM 663 C C . MET A 1 76 ? -10.078 9.061 7.824 1.00 97.75 76 MET A C 1
ATOM 665 O O . MET A 1 76 ? -9.807 10.100 7.229 1.00 97.75 76 MET A O 1
ATOM 669 N N . ARG A 1 77 ? -9.294 8.613 8.816 1.00 97.12 77 ARG A N 1
ATOM 670 C CA . ARG A 1 77 ? -8.027 9.272 9.192 1.00 97.12 77 ARG A CA 1
ATOM 671 C C . ARG A 1 77 ? -6.893 8.985 8.213 1.00 97.12 77 ARG A C 1
ATOM 673 O O . ARG A 1 77 ? -5.951 9.770 8.144 1.00 97.12 77 ARG A O 1
ATOM 680 N N . LEU A 1 78 ? -6.964 7.866 7.496 1.00 97.25 78 LEU A N 1
ATOM 681 C CA . LEU A 1 78 ? -5.957 7.451 6.526 1.00 97.25 78 LEU A CA 1
ATOM 682 C C . LEU A 1 78 ? -6.068 8.242 5.215 1.00 97.25 78 LEU A C 1
ATOM 684 O O . LEU A 1 78 ? -5.043 8.606 4.644 1.00 97.25 78 LEU A O 1
ATOM 688 N N . PHE A 1 79 ? -7.284 8.565 4.773 1.00 97.62 79 PHE A N 1
ATOM 689 C CA . PHE A 1 79 ? -7.550 9.333 3.549 1.00 97.62 79 PHE A CA 1
ATOM 690 C C . PHE A 1 79 ? -6.706 10.614 3.395 1.00 97.62 79 PHE A C 1
ATOM 692 O O . PHE A 1 79 ? -5.930 10.690 2.436 1.00 97.62 79 PHE A O 1
ATOM 699 N N . PRO A 1 80 ? -6.693 11.568 4.350 1.00 97.19 80 PRO A N 1
ATOM 700 C CA . PRO A 1 80 ? -5.867 12.768 4.216 1.00 97.19 80 PRO A CA 1
ATOM 701 C C . PRO A 1 80 ? -4.358 12.468 4.200 1.00 97.19 80 PRO A C 1
ATOM 703 O O . PRO A 1 80 ? -3.595 13.202 3.566 1.00 97.19 80 PRO A O 1
ATOM 706 N N . MET A 1 81 ? -3.905 11.378 4.838 1.00 96.94 81 MET A N 1
ATOM 707 C CA . MET A 1 81 ? -2.500 10.949 4.770 1.00 96.94 81 MET A CA 1
ATOM 708 C C . MET A 1 81 ? -2.127 10.453 3.371 1.00 96.94 81 MET A C 1
ATOM 710 O O . MET A 1 81 ? -1.021 10.724 2.903 1.00 96.94 81 MET A O 1
ATOM 714 N N . LEU A 1 82 ? -3.056 9.790 2.683 1.00 97.12 82 LEU A N 1
ATOM 715 C CA . LEU A 1 82 ? -2.899 9.352 1.296 1.00 97.12 82 LEU A CA 1
ATOM 716 C C . LEU A 1 82 ? -3.195 10.460 0.274 1.00 97.12 82 LEU A C 1
ATOM 718 O O . LEU A 1 82 ? -2.797 10.335 -0.877 1.00 97.12 82 LEU A O 1
ATOM 722 N N . GLY A 1 83 ? -3.821 11.559 0.699 1.00 96.81 83 GLY A N 1
ATOM 723 C CA . GLY A 1 83 ? -4.172 12.678 -0.178 1.00 96.81 83 GLY A CA 1
ATOM 724 C C . GLY A 1 83 ? -5.419 12.415 -1.021 1.00 96.81 83 GLY A C 1
ATOM 725 O O . GLY A 1 83 ? -5.576 13.023 -2.070 1.00 96.81 83 GLY A O 1
ATOM 726 N N . ILE A 1 84 ? -6.282 11.512 -0.565 1.00 97.38 84 ILE A N 1
ATOM 727 C CA . ILE A 1 84 ? -7.537 11.139 -1.222 1.00 97.38 84 ILE A CA 1
ATOM 728 C C . ILE A 1 84 ? -8.708 11.511 -0.313 1.00 97.38 84 ILE A C 1
ATOM 730 O O . ILE A 1 84 ? -8.520 11.675 0.894 1.00 97.38 84 ILE A O 1
ATOM 734 N N . GLU A 1 85 ? -9.901 11.656 -0.879 1.00 97.12 85 GLU A N 1
ATOM 735 C CA . GLU A 1 85 ? -11.120 11.999 -0.127 1.00 97.12 85 GLU A CA 1
ATOM 736 C C . GLU A 1 85 ? -11.956 10.762 0.216 1.00 97.12 85 GLU A C 1
ATOM 738 O O . GLU A 1 85 ? -12.620 10.718 1.252 1.00 97.12 85 GLU A O 1
ATOM 743 N N . ASP A 1 86 ? -11.866 9.735 -0.624 1.00 96.31 86 ASP A N 1
ATOM 744 C CA . ASP A 1 86 ? -12.549 8.463 -0.466 1.00 96.31 86 ASP A CA 1
ATOM 745 C C . ASP A 1 86 ? -11.638 7.288 -0.862 1.00 96.31 86 ASP A C 1
ATOM 747 O O . ASP A 1 86 ? -10.439 7.439 -1.107 1.00 96.31 86 ASP A O 1
ATOM 751 N N . ARG A 1 87 ? -12.207 6.081 -0.864 1.00 96.00 87 ARG A N 1
ATOM 752 C CA . ARG A 1 87 ? -11.484 4.832 -1.109 1.00 96.00 87 ARG A CA 1
ATOM 753 C C . ARG A 1 87 ? -11.231 4.550 -2.598 1.00 96.00 87 ARG A C 1
ATOM 755 O O . ARG A 1 87 ? -10.296 3.811 -2.903 1.00 96.00 87 ARG A O 1
ATOM 762 N N . VAL A 1 88 ? -12.010 5.131 -3.511 1.00 97.19 88 VAL A N 1
ATOM 763 C CA . VAL A 1 88 ? -12.032 4.767 -4.938 1.00 97.19 88 VAL A CA 1
ATOM 764 C C . VAL A 1 88 ? -10.638 4.825 -5.579 1.00 97.19 88 VAL A C 1
ATOM 766 O O . VAL A 1 88 ? -10.239 3.823 -6.174 1.00 97.19 88 VAL A O 1
ATOM 769 N N . PRO A 1 89 ? -9.816 5.880 -5.385 1.00 96.69 89 PRO A N 1
ATOM 770 C CA . PRO A 1 89 ? -8.480 5.928 -5.981 1.00 96.69 89 PRO A CA 1
ATOM 771 C C . PRO A 1 89 ? -7.553 4.799 -5.504 1.00 96.69 89 PRO A C 1
ATOM 773 O O . PRO A 1 89 ? -6.713 4.303 -6.257 1.00 96.69 89 PRO A O 1
ATOM 776 N N . LEU A 1 90 ? -7.692 4.370 -4.244 1.00 97.00 90 LEU A N 1
ATOM 777 C CA . LEU A 1 90 ? -6.911 3.256 -3.706 1.00 97.00 90 LEU A CA 1
ATOM 778 C C . LEU A 1 90 ? -7.377 1.918 -4.293 1.00 97.00 90 LEU A C 1
ATOM 780 O O . LEU A 1 90 ? -6.537 1.072 -4.601 1.00 97.00 90 LEU A O 1
ATOM 784 N N . ASP A 1 91 ? -8.687 1.735 -4.467 1.00 97.50 91 ASP A N 1
ATOM 785 C CA . ASP A 1 91 ? -9.264 0.544 -5.099 1.00 97.50 91 ASP A CA 1
ATOM 786 C C . ASP A 1 91 ? -8.792 0.402 -6.549 1.00 97.50 91 ASP A C 1
ATOM 788 O O . ASP A 1 91 ? -8.348 -0.671 -6.963 1.00 97.50 91 ASP A O 1
ATOM 792 N N . GLU A 1 92 ? -8.803 1.504 -7.298 1.00 96.25 92 GLU A N 1
ATOM 793 C CA . GLU A 1 92 ? -8.290 1.559 -8.664 1.00 96.25 92 GLU A CA 1
ATOM 794 C C . GLU A 1 92 ? -6.794 1.237 -8.724 1.00 96.25 92 GLU A C 1
ATOM 796 O O . GLU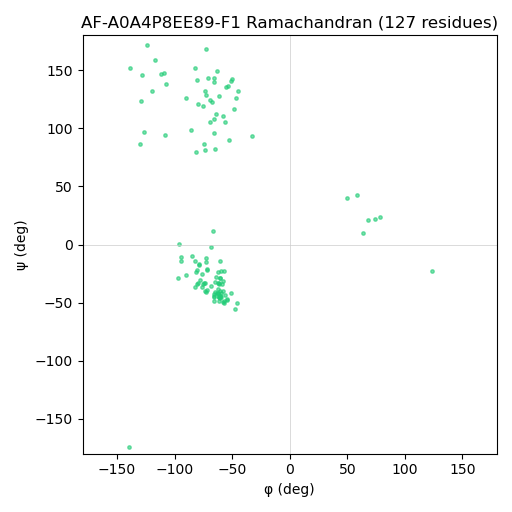 A 1 92 ? -6.376 0.419 -9.543 1.00 96.25 92 GLU A O 1
ATOM 801 N N . LEU A 1 93 ? -5.980 1.808 -7.829 1.00 95.12 93 LEU A N 1
ATOM 802 C CA . LEU A 1 93 ? -4.541 1.538 -7.787 1.00 95.12 93 LEU A CA 1
ATOM 803 C C . LEU A 1 93 ? -4.236 0.059 -7.498 1.00 95.12 93 LEU A C 1
ATOM 805 O O . LEU A 1 93 ? -3.364 -0.531 -8.141 1.00 95.12 93 LEU A O 1
ATOM 809 N N . VAL A 1 94 ? -4.957 -0.554 -6.553 1.00 96.31 94 VAL A N 1
ATOM 810 C CA . VAL A 1 94 ? -4.835 -1.992 -6.263 1.00 96.31 94 VAL A CA 1
ATOM 811 C C . VAL A 1 94 ? -5.212 -2.815 -7.490 1.00 96.31 94 VAL A C 1
ATOM 813 O O . VAL A 1 94 ? -4.470 -3.726 -7.863 1.00 96.31 94 VAL A O 1
ATOM 816 N N . LYS A 1 95 ? -6.311 -2.457 -8.162 1.00 96.06 95 LYS A N 1
ATOM 817 C CA . LYS A 1 95 ? -6.753 -3.126 -9.386 1.00 96.06 95 LYS A CA 1
ATOM 818 C C . LYS A 1 95 ? -5.712 -3.026 -10.502 1.00 96.06 95 LYS A C 1
ATOM 820 O O . LYS A 1 95 ? -5.396 -4.041 -11.110 1.00 96.06 95 LYS A O 1
ATOM 825 N N . VAL A 1 96 ? -5.116 -1.852 -10.729 1.00 93.50 96 VAL A N 1
ATOM 826 C CA . VAL A 1 96 ? -4.087 -1.649 -11.767 1.00 93.50 96 VAL A CA 1
ATOM 827 C C . VAL A 1 96 ? -2.910 -2.610 -11.595 1.00 93.50 96 VAL A C 1
ATOM 829 O O . VAL A 1 96 ? -2.448 -3.182 -12.579 1.00 93.50 96 VAL A O 1
ATOM 832 N N . TYR A 1 97 ? -2.428 -2.812 -10.366 1.00 92.38 97 TYR A N 1
ATOM 833 C CA . TYR A 1 97 ? -1.308 -3.727 -10.111 1.00 92.38 97 TYR A CA 1
ATOM 834 C C . TYR A 1 97 ? -1.725 -5.193 -10.037 1.00 92.38 97 TYR A C 1
ATOM 836 O O . TYR A 1 97 ? -0.893 -6.064 -10.281 1.00 92.38 97 TYR A O 1
ATOM 844 N N . SER A 1 98 ? -2.988 -5.477 -9.719 1.00 91.88 98 SER A N 1
ATOM 845 C CA . SER A 1 98 ? -3.510 -6.840 -9.787 1.00 91.88 98 SER A CA 1
ATOM 846 C C . SER A 1 98 ? -3.709 -7.300 -11.232 1.00 91.88 98 SER A C 1
ATOM 848 O O . SER A 1 98 ? -3.401 -8.448 -11.542 1.00 91.88 98 SER A O 1
ATOM 850 N N . ASP A 1 99 ? -4.211 -6.420 -12.101 1.00 94.94 99 ASP A N 1
ATOM 851 C CA . ASP A 1 99 ? -4.446 -6.702 -13.521 1.00 94.94 99 ASP A CA 1
ATOM 852 C C . ASP A 1 99 ? -3.135 -6.754 -14.312 1.00 94.94 99 ASP A C 1
ATOM 854 O O . ASP A 1 99 ? -2.962 -7.601 -15.187 1.00 94.94 99 ASP A O 1
ATOM 858 N N . ASP A 1 100 ? -2.201 -5.851 -14.001 1.00 92.00 100 ASP A N 1
ATOM 859 C CA . ASP A 1 100 ? -0.879 -5.812 -14.616 1.00 92.00 100 ASP A CA 1
ATOM 860 C C . ASP A 1 100 ? 0.223 -5.726 -13.551 1.00 92.00 100 ASP A C 1
ATOM 862 O O . ASP A 1 100 ? 0.730 -4.640 -13.226 1.00 92.00 100 ASP A O 1
ATOM 866 N N . PRO A 1 101 ? 0.668 -6.886 -13.036 1.00 88.94 101 PRO A N 1
ATOM 867 C CA . PRO A 1 101 ? 1.734 -6.935 -12.053 1.00 88.94 101 PRO A CA 1
ATOM 868 C C . PRO A 1 101 ? 3.063 -6.350 -12.545 1.00 88.94 101 PRO A C 1
ATOM 870 O O . PRO A 1 101 ? 3.960 -6.179 -11.722 1.00 88.94 101 PRO A O 1
ATOM 873 N N . GLN A 1 102 ? 3.273 -6.108 -13.852 1.00 88.56 102 GLN A N 1
ATOM 874 C CA . GLN A 1 102 ? 4.520 -5.506 -14.359 1.00 88.56 102 GLN A CA 1
ATOM 875 C C . GLN A 1 102 ? 4.627 -4.019 -14.008 1.00 88.56 102 GLN A C 1
ATOM 877 O O . GLN A 1 102 ? 5.728 -3.474 -13.984 1.00 88.56 102 GLN A O 1
ATOM 882 N N . LYS A 1 103 ? 3.499 -3.365 -13.709 1.00 88.44 103 LYS A N 1
ATOM 883 C CA . LYS A 1 103 ? 3.463 -1.960 -13.281 1.00 88.44 103 LYS A CA 1
ATOM 884 C C . LYS A 1 103 ? 3.833 -1.771 -11.810 1.00 88.44 103 LYS A C 1
ATOM 886 O O . LYS A 1 103 ? 4.142 -0.652 -11.399 1.00 88.44 103 LYS A O 1
ATOM 891 N N . ALA A 1 104 ? 3.803 -2.840 -11.014 1.00 90.06 104 ALA A N 1
ATOM 892 C CA . ALA A 1 104 ? 4.174 -2.783 -9.609 1.00 90.06 104 ALA A CA 1
ATOM 893 C C . ALA A 1 104 ? 5.696 -2.594 -9.446 1.00 90.06 104 ALA A C 1
ATOM 895 O O . ALA A 1 104 ? 6.472 -3.193 -10.194 1.00 90.06 104 ALA A O 1
ATOM 896 N N . PRO A 1 105 ? 6.155 -1.819 -8.444 1.00 89.75 105 PRO A N 1
ATOM 897 C CA . PRO A 1 105 ? 7.570 -1.757 -8.099 1.00 89.75 105 PRO A CA 1
ATOM 898 C C . PRO A 1 105 ? 8.167 -3.144 -7.852 1.00 89.75 105 PRO A C 1
ATOM 900 O O . PRO A 1 105 ? 7.571 -3.984 -7.172 1.00 89.75 105 PRO A O 1
ATOM 903 N N . ILE A 1 106 ? 9.365 -3.350 -8.392 1.00 89.38 106 ILE A N 1
ATOM 904 C CA . ILE A 1 106 ? 10.112 -4.601 -8.311 1.00 89.38 106 ILE A CA 1
ATOM 905 C C . ILE A 1 106 ? 11.285 -4.422 -7.348 1.00 89.38 106 ILE A C 1
ATOM 907 O O . ILE A 1 106 ? 11.994 -3.416 -7.388 1.00 89.38 106 ILE A O 1
ATOM 911 N N . PHE A 1 107 ? 11.510 -5.431 -6.515 1.00 85.06 107 PHE A N 1
ATOM 912 C CA . PHE A 1 107 ? 12.611 -5.521 -5.565 1.00 85.06 107 PHE A CA 1
ATOM 913 C C . PHE A 1 107 ? 13.411 -6.804 -5.795 1.00 85.06 107 PHE A C 1
ATOM 915 O O . PHE A 1 107 ? 13.035 -7.680 -6.580 1.00 85.06 107 PHE A O 1
ATOM 922 N N . ASN A 1 108 ? 14.545 -6.903 -5.104 1.00 82.00 108 ASN A N 1
ATOM 923 C CA . ASN A 1 108 ? 15.446 -8.052 -5.125 1.00 82.00 108 ASN A CA 1
ATOM 924 C C . ASN A 1 108 ? 15.800 -8.522 -6.546 1.00 82.00 108 ASN A C 1
ATOM 926 O O . ASN A 1 108 ? 15.842 -9.711 -6.811 1.00 82.00 108 ASN A O 1
ATOM 930 N N . GLY A 1 109 ? 16.031 -7.602 -7.488 1.00 77.69 109 GLY A N 1
ATOM 931 C CA . GLY A 1 109 ? 16.459 -7.955 -8.848 1.00 77.69 109 GLY A CA 1
ATOM 932 C C . GLY A 1 109 ? 15.413 -8.679 -9.705 1.00 77.69 109 GLY A C 1
ATOM 933 O O . GLY A 1 109 ? 15.794 -9.352 -10.656 1.00 77.69 109 GLY A O 1
ATOM 934 N N . GLY A 1 110 ? 14.117 -8.572 -9.389 1.00 78.19 110 GLY A N 1
ATOM 935 C CA . GLY A 1 110 ? 13.047 -9.187 -10.192 1.00 78.19 110 GLY A CA 1
ATOM 936 C C . GLY A 1 110 ? 12.134 -10.132 -9.424 1.00 78.19 110 GLY A C 1
ATOM 937 O O . GLY A 1 110 ? 11.007 -10.368 -9.856 1.00 78.19 110 GLY A O 1
ATOM 938 N N . TRP A 1 111 ? 12.614 -10.673 -8.301 1.00 78.75 111 TRP A N 1
ATOM 939 C CA . TRP A 1 111 ? 11.955 -11.785 -7.612 1.00 78.75 111 TRP A CA 1
ATOM 940 C C . TRP A 1 111 ? 10.739 -11.371 -6.792 1.00 78.75 111 TRP A C 1
ATOM 942 O O . TRP A 1 111 ? 9.818 -12.170 -6.643 1.00 78.75 111 TRP A O 1
ATOM 952 N N . ASP A 1 112 ? 10.731 -10.147 -6.261 1.00 85.00 112 ASP A N 1
ATOM 953 C CA . ASP A 1 112 ? 9.666 -9.679 -5.381 1.00 85.00 112 ASP A CA 1
ATOM 954 C C . ASP A 1 112 ? 8.982 -8.453 -5.993 1.00 85.00 112 ASP A C 1
ATOM 956 O O . ASP A 1 112 ? 9.635 -7.505 -6.428 1.00 85.00 112 ASP A O 1
ATOM 960 N N . ARG A 1 113 ? 7.648 -8.470 -6.017 1.00 88.88 113 ARG A N 1
ATOM 961 C CA . ARG A 1 113 ? 6.817 -7.353 -6.481 1.00 88.88 113 ARG A CA 1
ATOM 962 C C . ARG A 1 113 ? 6.053 -6.755 -5.319 1.00 88.88 113 ARG A C 1
ATOM 964 O O . ARG A 1 113 ? 5.660 -7.468 -4.392 1.00 88.88 113 ARG A O 1
ATOM 971 N N . LEU A 1 114 ? 5.836 -5.447 -5.373 1.00 90.81 114 LEU A N 1
ATOM 972 C CA . LEU A 1 114 ? 5.009 -4.780 -4.384 1.00 90.81 114 LEU A CA 1
ATOM 973 C C . LEU A 1 114 ? 3.555 -5.230 -4.523 1.00 90.81 114 LEU A C 1
ATOM 975 O O . LEU A 1 114 ? 2.929 -5.032 -5.559 1.00 90.81 114 LEU A O 1
ATOM 979 N N . ASP A 1 115 ? 3.010 -5.765 -3.442 1.00 92.25 115 ASP A N 1
ATOM 980 C CA . ASP A 1 115 ? 1.611 -6.166 -3.360 1.00 92.25 115 ASP A CA 1
ATOM 981 C C . ASP A 1 115 ? 0.867 -5.178 -2.456 1.00 92.25 115 ASP A C 1
ATOM 983 O O . ASP A 1 115 ? 0.894 -5.294 -1.227 1.00 92.25 115 ASP A O 1
ATOM 987 N N . ILE A 1 116 ? 0.253 -4.159 -3.067 1.00 95.31 116 ILE A N 1
ATOM 988 C CA . ILE A 1 116 ? -0.497 -3.137 -2.323 1.00 95.31 116 ILE A CA 1
ATOM 989 C C . ILE A 1 116 ? -1.693 -3.772 -1.613 1.00 95.31 116 ILE A C 1
ATOM 991 O O . ILE A 1 116 ? -1.941 -3.444 -0.451 1.00 95.31 116 ILE A O 1
ATOM 995 N N . GLY A 1 117 ? -2.408 -4.686 -2.273 1.00 95.94 117 GLY A N 1
ATOM 996 C CA . GLY A 1 117 ? -3.600 -5.324 -1.716 1.00 95.94 117 GLY A CA 1
ATOM 997 C C . GLY A 1 117 ? -3.291 -6.012 -0.388 1.00 95.94 117 GLY A C 1
ATOM 998 O O . GLY A 1 117 ? -3.904 -5.715 0.641 1.00 95.94 117 GLY A O 1
ATOM 999 N N . ARG A 1 118 ? -2.239 -6.836 -0.367 1.00 95.00 118 ARG A N 1
ATOM 1000 C CA . ARG A 1 118 ? -1.774 -7.508 0.851 1.00 95.00 118 ARG A CA 1
ATOM 1001 C C . ARG A 1 118 ? -1.232 -6.540 1.899 1.00 95.00 118 ARG A C 1
ATOM 1003 O O . ARG A 1 118 ? -1.545 -6.696 3.075 1.00 95.00 118 ARG A O 1
ATOM 1010 N N . LEU A 1 119 ? -0.405 -5.563 1.519 1.00 95.88 119 LEU A N 1
ATOM 1011 C CA . LEU A 1 119 ? 0.244 -4.656 2.483 1.00 95.88 119 LEU A CA 1
ATOM 1012 C C . LEU A 1 119 ? -0.721 -3.645 3.114 1.00 95.88 119 LEU A C 1
ATOM 1014 O O . LEU A 1 119 ? -0.462 -3.151 4.214 1.00 95.88 119 LEU A O 1
ATOM 1018 N N . THR A 1 120 ? -1.841 -3.375 2.446 1.00 97.12 120 THR A N 1
ATOM 1019 C CA . THR A 1 120 ? -2.940 -2.560 2.977 1.00 97.12 120 THR A CA 1
ATOM 1020 C C . THR A 1 120 ? -4.034 -3.399 3.640 1.00 97.12 120 THR A C 1
ATOM 1022 O O . THR A 1 120 ? -4.851 -2.856 4.372 1.00 97.12 120 THR A O 1
ATOM 1025 N N . GLY A 1 121 ? -4.064 -4.720 3.433 1.00 96.88 121 GLY A N 1
ATOM 1026 C CA . GLY A 1 121 ? -5.202 -5.536 3.865 1.00 96.88 121 GLY A CA 1
ATOM 1027 C C . GLY A 1 121 ? -6.499 -5.046 3.221 1.00 96.88 121 GLY A C 1
ATOM 1028 O O . GLY A 1 121 ? -7.510 -4.910 3.908 1.00 96.88 121 GLY A O 1
ATOM 1029 N N . HIS A 1 122 ? -6.417 -4.725 1.928 1.00 97.56 122 HIS A N 1
ATOM 1030 C CA . HIS A 1 122 ? -7.391 -3.954 1.157 1.00 97.56 122 HIS A CA 1
ATOM 1031 C C . HIS A 1 122 ? -8.841 -4.392 1.385 1.00 97.56 122 HIS A C 1
ATOM 1033 O O . HIS A 1 122 ? -9.673 -3.570 1.771 1.00 97.56 122 HIS A O 1
ATOM 1039 N N . ASP A 1 123 ? -9.131 -5.687 1.282 1.00 97.00 123 ASP A N 1
ATOM 1040 C CA . ASP A 1 123 ? -10.486 -6.235 1.448 1.00 97.00 123 ASP A CA 1
ATOM 1041 C C . ASP A 1 123 ? -11.109 -5.951 2.822 1.00 97.00 123 ASP A C 1
ATOM 1043 O O . ASP A 1 123 ? -12.326 -5.977 2.976 1.00 97.00 123 ASP A O 1
ATOM 1047 N N . GLN A 1 124 ? -10.286 -5.691 3.839 1.00 97.81 124 GLN A N 1
ATOM 1048 C CA . GLN A 1 124 ? -10.736 -5.489 5.214 1.00 97.81 124 GLN A CA 1
ATOM 1049 C C . GLN A 1 124 ? -10.949 -4.012 5.565 1.00 97.81 124 GLN A C 1
ATOM 1051 O O . GLN A 1 124 ? -11.519 -3.727 6.620 1.00 97.81 124 GLN A O 1
ATOM 1056 N N . LEU A 1 125 ? -10.519 -3.069 4.721 1.00 97.88 125 LEU A N 1
ATOM 1057 C CA . LEU A 1 125 ? -10.624 -1.635 5.002 1.00 97.88 125 LEU A CA 1
ATOM 1058 C C . LEU A 1 125 ? -12.089 -1.202 5.157 1.00 97.88 125 LEU A C 1
ATOM 1060 O O . LEU A 1 125 ? -12.920 -1.481 4.297 1.00 97.88 125 LEU A O 1
ATOM 1064 N N . GLY A 1 126 ? -12.412 -0.521 6.257 1.00 97.38 126 GLY A N 1
ATOM 1065 C CA . GLY A 1 126 ? -13.766 -0.027 6.542 1.00 97.38 126 GLY A CA 1
ATOM 1066 C C . GLY A 1 126 ? -14.841 -1.108 6.720 1.00 97.38 126 GLY A C 1
ATOM 1067 O O . GLY A 1 126 ? -16.021 -0.783 6.780 1.00 97.38 126 GLY A O 1
ATOM 1068 N N . THR A 1 127 ? -14.470 -2.389 6.811 1.00 97.75 127 THR A N 1
ATOM 1069 C CA . THR A 1 127 ? -15.433 -3.490 7.022 1.00 97.75 127 THR A CA 1
ATOM 1070 C C . THR A 1 127 ? -16.005 -3.523 8.437 1.00 97.75 127 THR A C 1
ATOM 1072 O O . THR A 1 127 ? -16.998 -4.204 8.694 1.00 97.75 127 THR A O 1
ATOM 1075 N N . ARG A 1 128 ? -15.378 -2.800 9.370 1.00 96.50 128 ARG A N 1
ATOM 1076 C CA . ARG A 1 128 ? -15.824 -2.648 10.752 1.00 96.50 128 ARG A CA 1
ATOM 1077 C C . ARG A 1 128 ? -16.348 -1.222 10.981 1.00 96.50 128 ARG A C 1
ATOM 1079 O O . ARG A 1 128 ? -15.819 -0.277 10.383 1.00 96.50 128 ARG A O 1
ATOM 1086 N N . PRO A 1 129 ? -17.352 -1.052 11.857 1.00 89.44 129 PRO A N 1
ATOM 1087 C CA . PRO A 1 129 ? -17.791 0.269 12.307 1.00 89.44 129 PRO A CA 1
ATOM 1088 C C . PRO A 1 129 ? -16.634 1.108 12.873 1.00 89.44 129 PRO A C 1
ATOM 1090 O O . PRO A 1 129 ? -15.787 0.544 13.607 1.00 89.44 129 PRO A O 1
#

Mean predicted aligned error: 8.83 Å

Organism: NCBI:txid2500533

Sequence (129 aa):
MKKQPNIRNKRSPANKGRFRFRFEQLIQTDFVLFLRHRLLHAEPYYFWFPVTMYLLSRGHRPFEIFARAQSTRELMRLFPMLGIEDRVPLDELVKVYSDDPQKAPIFNGGWDRLDIGRLTGHDQLGTRP